Protein AF-A0A3M1GY75-F1 (afdb_monomer_lite)

Sequence (67 aa):
MSDVEKAQVKPEDIHLPANSYWPLVLAIGFGLIVAGLALNIVMVIIGVVITLTAAVGWVIEPPIPEE

Structure (mmCIF, N/CA/C/O backbone):
data_AF-A0A3M1GY75-F1
#
_entry.id   AF-A0A3M1GY75-F1
#
loop_
_atom_site.group_PDB
_atom_site.id
_atom_site.type_symbol
_atom_site.label_atom_id
_atom_site.label_alt_id
_atom_site.label_comp_id
_atom_site.label_asym_id
_atom_site.label_entity_id
_atom_site.label_seq_id
_atom_site.pdbx_PDB_ins_code
_atom_site.Cartn_x
_atom_site.Cartn_y
_atom_site.Cartn_z
_atom_site.occupancy
_atom_site.B_iso_or_equiv
_atom_site.auth_seq_id
_atom_site.auth_comp_id
_atom_site.auth_asym_id
_atom_site.auth_atom_id
_atom_site.pdbx_PDB_model_num
ATOM 1 N N . MET A 1 1 ? -29.449 41.789 18.012 1.00 53.41 1 MET A N 1
ATOM 2 C CA . MET A 1 1 ? -28.217 41.148 17.500 1.00 53.41 1 MET A CA 1
ATOM 3 C C . MET A 1 1 ? -27.441 40.573 18.689 1.00 53.41 1 MET A C 1
ATOM 5 O O . MET A 1 1 ? -26.344 41.018 18.978 1.00 53.41 1 MET A O 1
ATOM 9 N N . SER A 1 2 ? -28.062 39.661 19.441 1.00 59.25 2 SER A N 1
ATOM 10 C CA . SER A 1 2 ? -27.526 39.085 20.693 1.00 59.25 2 SER A CA 1
ATOM 11 C C . SER A 1 2 ? -27.753 37.572 20.781 1.00 59.25 2 SER A C 1
ATOM 13 O O . SER A 1 2 ? -27.083 36.896 21.549 1.00 59.25 2 SER A O 1
ATOM 15 N N . ASP A 1 3 ? -28.653 37.030 19.956 1.00 57.78 3 ASP A N 1
ATOM 16 C CA . ASP A 1 3 ? -28.991 35.600 19.931 1.00 57.78 3 ASP A CA 1
ATOM 17 C C . ASP A 1 3 ? -28.005 34.759 19.103 1.00 57.78 3 ASP A C 1
ATOM 19 O O . ASP A 1 3 ? -28.036 33.535 19.146 1.00 57.78 3 ASP A O 1
ATOM 23 N N . VAL A 1 4 ? -27.090 35.410 18.374 1.00 58.75 4 VAL A N 1
ATOM 24 C CA . VAL A 1 4 ? -26.089 34.746 17.519 1.00 58.75 4 VAL A CA 1
ATOM 25 C C . VAL A 1 4 ? -24.863 34.270 18.323 1.00 58.75 4 VAL A C 1
ATOM 27 O O . VAL A 1 4 ? -24.126 33.409 17.861 1.00 58.75 4 VAL A O 1
ATOM 30 N N . GLU A 1 5 ? -24.651 34.764 19.549 1.00 59.62 5 GLU A N 1
ATOM 31 C CA . GLU A 1 5 ? -23.414 34.523 20.319 1.00 59.62 5 GLU A CA 1
ATOM 32 C C . GLU A 1 5 ? -23.395 33.201 21.119 1.00 59.62 5 GLU A C 1
ATOM 34 O O . GLU A 1 5 ? -22.339 32.773 21.576 1.00 59.62 5 GLU A O 1
ATOM 39 N N . LYS A 1 6 ? -24.538 32.519 21.298 1.00 54.53 6 LYS A N 1
ATOM 40 C CA . LYS A 1 6 ? -24.652 31.367 22.224 1.00 54.53 6 LYS A CA 1
ATOM 41 C C . LYS A 1 6 ? -25.038 30.029 21.601 1.00 54.53 6 LYS A C 1
ATOM 43 O O . LYS A 1 6 ? -25.444 29.123 22.327 1.00 54.53 6 LYS A O 1
ATOM 48 N N . ALA A 1 7 ? -24.852 29.846 20.299 1.00 62.19 7 ALA A N 1
ATOM 49 C CA . ALA A 1 7 ? -24.828 28.497 19.743 1.00 62.19 7 ALA A CA 1
ATOM 50 C C . ALA A 1 7 ? -23.503 27.820 20.147 1.00 62.19 7 ALA A C 1
ATOM 52 O O . ALA A 1 7 ? -22.579 27.705 19.345 1.00 62.19 7 ALA A O 1
ATOM 53 N N . GLN A 1 8 ? -23.370 27.429 21.421 1.00 64.56 8 GLN A N 1
ATOM 54 C CA . GLN A 1 8 ? -22.311 26.518 21.844 1.00 64.56 8 GLN A CA 1
ATOM 55 C C . GLN A 1 8 ? -22.583 25.176 21.172 1.00 64.56 8 GLN A C 1
ATOM 57 O O . GLN A 1 8 ? -23.377 24.381 21.668 1.00 64.56 8 GLN A O 1
ATOM 62 N N . VAL A 1 9 ? -21.958 24.965 20.013 1.00 65.69 9 VAL A N 1
ATOM 63 C CA . VAL A 1 9 ? -21.937 23.670 19.336 1.00 65.69 9 VAL A CA 1
ATOM 64 C C . VAL A 1 9 ? -21.277 22.701 20.302 1.00 65.69 9 VAL A C 1
ATOM 66 O O . VAL A 1 9 ? -20.087 22.821 20.608 1.00 65.69 9 VAL A O 1
ATOM 69 N N . LYS A 1 10 ? -22.075 21.802 20.868 1.00 67.06 10 LYS A N 1
ATOM 70 C CA . LYS A 1 10 ? -21.571 20.802 21.792 1.00 67.06 10 LYS A CA 1
ATOM 71 C C . LYS A 1 10 ? -20.684 19.842 20.987 1.00 67.06 10 LYS A C 1
ATOM 73 O O . LYS A 1 10 ? -21.079 19.452 19.893 1.00 67.06 10 LYS A O 1
ATOM 78 N N . PRO A 1 11 ? -19.496 19.448 21.480 1.00 61.72 11 PRO A N 1
ATOM 79 C CA . PRO A 1 11 ? -18.601 18.539 20.753 1.00 61.72 11 PRO A CA 1
ATOM 80 C C . PRO A 1 11 ? -19.271 17.216 20.351 1.00 61.72 11 PRO A C 1
ATOM 82 O O . PRO A 1 11 ? -18.944 16.642 19.324 1.00 61.72 11 PRO A O 1
ATOM 85 N N . GLU A 1 12 ? -20.244 16.782 21.149 1.00 63.28 12 GLU A N 1
ATOM 86 C CA . GLU A 1 12 ? -21.132 15.630 20.945 1.00 63.28 12 GLU A CA 1
ATOM 87 C C . GLU A 1 12 ? -22.042 15.740 19.705 1.00 63.28 12 GLU A C 1
ATOM 89 O O . GLU A 1 12 ? -22.393 14.710 19.136 1.00 63.28 12 GLU A O 1
ATOM 94 N N . ASP A 1 13 ? -22.351 16.954 19.228 1.00 63.28 13 ASP A N 1
ATOM 95 C CA . ASP A 1 13 ? -23.053 17.184 17.952 1.00 63.28 13 ASP A CA 1
ATOM 96 C C . ASP A 1 13 ? -22.089 17.169 16.744 1.00 63.28 13 ASP A C 1
ATOM 98 O O . ASP A 1 13 ? -22.518 17.178 15.586 1.00 63.28 13 ASP A O 1
ATOM 102 N N . ILE A 1 14 ? -20.772 17.161 16.991 1.00 71.56 14 ILE A N 1
ATOM 103 C CA . ILE A 1 14 ? -19.732 17.117 15.962 1.00 71.56 14 ILE A CA 1
ATOM 104 C C . ILE A 1 14 ? -19.266 15.666 15.806 1.00 71.56 14 ILE A C 1
ATOM 106 O O . ILE A 1 14 ? -18.324 15.213 16.454 1.00 71.56 14 ILE A O 1
ATOM 110 N N . HIS A 1 15 ? -19.895 14.938 14.884 1.00 70.56 15 HIS A N 1
ATOM 111 C CA . HIS A 1 15 ? -19.404 13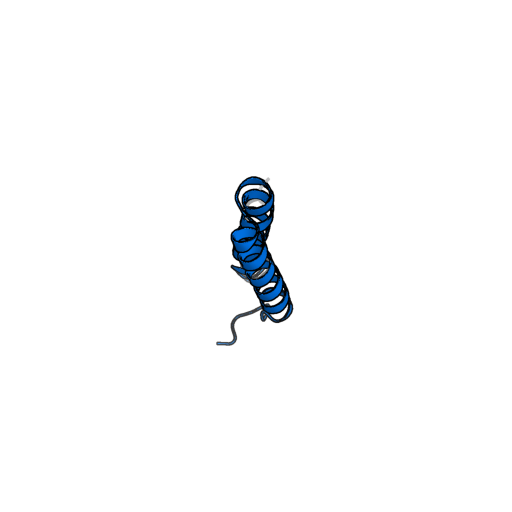.637 14.426 1.00 70.56 15 HIS A CA 1
ATOM 112 C C . HIS A 1 15 ? -18.112 13.811 13.612 1.00 70.56 15 HIS A C 1
ATOM 114 O O . HIS A 1 15 ? -18.130 13.831 12.380 1.00 70.56 15 HIS A O 1
ATOM 120 N N . LEU A 1 16 ? -16.976 13.978 14.288 1.00 72.38 16 LEU A N 1
ATOM 121 C CA . LEU A 1 16 ? -15.672 13.849 13.646 1.00 72.38 16 LEU A CA 1
ATOM 122 C C . LEU A 1 16 ? -15.412 12.358 13.393 1.00 72.38 16 LEU A C 1
ATOM 124 O O . LEU A 1 16 ? -15.574 11.560 14.320 1.00 72.38 16 LEU A O 1
ATOM 128 N N . PRO A 1 17 ? -15.024 11.952 12.171 1.00 68.19 17 PRO A N 1
ATOM 129 C CA . PRO A 1 17 ? -14.597 10.580 11.941 1.00 68.19 17 PRO A CA 1
ATOM 130 C C . PRO A 1 17 ? -13.386 10.279 12.830 1.00 68.19 17 PRO A C 1
ATOM 132 O O . PRO A 1 17 ? -12.523 11.140 13.024 1.00 68.19 17 PRO A O 1
ATOM 135 N N . ALA A 1 18 ? -13.327 9.060 13.367 1.00 72.44 18 ALA A N 1
ATOM 136 C CA . ALA A 1 18 ? -12.175 8.608 14.131 1.00 72.44 18 ALA A CA 1
ATOM 137 C C . ALA A 1 18 ? -10.883 8.733 13.305 1.00 72.44 18 ALA A C 1
ATOM 139 O O . ALA A 1 18 ? -10.882 8.683 12.069 1.00 72.44 18 ALA A O 1
ATOM 140 N N . ASN A 1 19 ? -9.765 8.927 13.997 1.00 81.75 19 ASN A N 1
ATOM 141 C CA . ASN A 1 19 ? -8.460 9.065 13.370 1.00 81.75 19 ASN A CA 1
ATOM 142 C C . ASN A 1 19 ? -7.984 7.720 12.793 1.00 81.75 19 ASN A C 1
ATOM 144 O O . ASN A 1 19 ? -7.485 6.866 13.513 1.00 81.75 19 ASN A O 1
ATOM 148 N N . SER A 1 20 ? -8.075 7.554 11.474 1.00 89.12 20 SER A N 1
ATOM 149 C CA . SER A 1 20 ? -7.564 6.363 10.786 1.00 89.12 20 SER A CA 1
ATOM 150 C C . SER A 1 20 ? -6.165 6.599 10.213 1.00 89.12 20 SER A C 1
ATOM 152 O O . SER A 1 20 ? -5.930 7.573 9.490 1.00 89.12 20 SER A O 1
ATOM 154 N N . TYR A 1 21 ? -5.230 5.685 10.489 1.00 92.25 21 TYR A N 1
ATOM 155 C CA . TYR A 1 21 ? -3.879 5.707 9.907 1.00 92.25 21 TYR A CA 1
ATOM 156 C C . TYR A 1 21 ? -3.795 5.000 8.548 1.00 92.25 21 TYR A C 1
ATOM 158 O O . TYR A 1 21 ? -2.849 5.223 7.786 1.00 92.25 21 TYR A O 1
ATOM 166 N N . TRP A 1 22 ? -4.778 4.169 8.204 1.00 95.62 22 TRP A N 1
ATOM 167 C CA . TRP A 1 22 ? -4.776 3.388 6.970 1.00 95.62 22 TRP A CA 1
ATOM 168 C C . TRP A 1 22 ? -4.708 4.197 5.666 1.00 95.62 22 TRP A C 1
ATOM 170 O O . TRP A 1 22 ? -3.959 3.764 4.784 1.00 95.62 22 TRP A O 1
ATOM 180 N N . PRO A 1 23 ? -5.368 5.369 5.511 1.00 94.75 23 PRO A N 1
ATOM 181 C CA . PRO A 1 23 ? -5.210 6.179 4.303 1.00 94.75 23 PRO A CA 1
ATOM 182 C C . PRO A 1 23 ? -3.748 6.554 4.020 1.00 94.75 23 PRO A C 1
ATOM 184 O O . PRO A 1 23 ? -3.313 6.551 2.866 1.00 94.75 23 PRO A O 1
ATOM 187 N N . LEU A 1 24 ? -2.967 6.837 5.068 1.00 96.94 24 LEU A N 1
ATOM 188 C CA . LEU A 1 24 ? -1.548 7.167 4.936 1.00 96.94 24 LEU A CA 1
ATOM 189 C C . LEU A 1 24 ? -0.732 5.948 4.490 1.00 96.94 24 LEU A C 1
ATOM 191 O O . LEU A 1 24 ? 0.073 6.049 3.564 1.00 96.94 24 LEU A O 1
ATOM 195 N N . VAL A 1 25 ? -0.955 4.788 5.114 1.00 98.06 25 VAL A N 1
ATOM 196 C CA . VAL A 1 25 ? -0.257 3.540 4.754 1.00 98.06 25 VAL A CA 1
ATOM 197 C C . VAL A 1 25 ? -0.574 3.137 3.311 1.00 98.06 25 VAL A C 1
ATOM 199 O O . VAL A 1 25 ? 0.326 2.755 2.559 1.00 98.06 25 VAL A O 1
ATOM 202 N N . LEU A 1 26 ? -1.831 3.292 2.892 1.00 98.19 26 LEU A N 1
ATOM 203 C CA . LEU A 1 26 ? -2.268 3.022 1.525 1.00 98.19 26 LEU A CA 1
ATOM 204 C C . LEU A 1 26 ? -1.537 3.917 0.511 1.00 98.19 26 LEU A C 1
ATOM 206 O O . LEU A 1 26 ? -1.050 3.422 -0.509 1.00 98.19 26 LEU A O 1
ATOM 210 N N . ALA A 1 27 ? -1.411 5.215 0.804 1.00 98.44 27 ALA A N 1
ATOM 211 C CA . ALA A 1 27 ? -0.693 6.165 -0.043 1.00 98.44 27 ALA A CA 1
ATOM 212 C C . ALA A 1 27 ? 0.798 5.815 -0.180 1.00 98.44 27 ALA A C 1
ATOM 214 O O . ALA A 1 27 ? 1.347 5.896 -1.280 1.00 98.44 27 ALA A O 1
ATOM 215 N N . ILE A 1 28 ? 1.444 5.369 0.902 1.00 98.62 28 ILE A N 1
ATOM 216 C CA . ILE A 1 28 ? 2.837 4.894 0.869 1.00 98.62 28 ILE A CA 1
ATOM 217 C C . ILE A 1 28 ? 2.970 3.671 -0.048 1.00 98.62 28 ILE A C 1
ATOM 219 O O . ILE A 1 28 ? 3.881 3.629 -0.875 1.00 98.62 28 ILE A O 1
ATOM 223 N N . GLY A 1 29 ? 2.047 2.706 0.044 1.00 98.50 29 GLY A N 1
ATOM 224 C CA . GLY A 1 29 ? 2.022 1.533 -0.837 1.00 98.50 29 GLY A CA 1
ATOM 225 C C . GLY A 1 29 ? 1.925 1.917 -2.316 1.00 98.50 29 GLY A C 1
ATOM 226 O O . GLY A 1 29 ? 2.756 1.497 -3.123 1.00 98.50 29 GLY A O 1
ATOM 227 N N . PHE A 1 30 ? 0.991 2.807 -2.666 1.00 98.69 30 PHE A N 1
ATOM 228 C CA . PHE A 1 30 ? 0.875 3.325 -4.034 1.00 98.69 30 PHE A CA 1
ATOM 229 C C . PHE A 1 30 ? 2.121 4.094 -4.486 1.00 98.69 30 PHE A C 1
ATOM 231 O O . PHE A 1 30 ? 2.583 3.901 -5.612 1.00 98.69 30 PHE A O 1
ATOM 238 N N . GLY A 1 31 ? 2.699 4.921 -3.614 1.00 98.50 31 GLY A N 1
ATOM 239 C CA . GLY A 1 31 ? 3.945 5.632 -3.894 1.00 98.50 31 GLY A CA 1
ATOM 240 C C . GLY A 1 31 ? 5.097 4.678 -4.219 1.00 98.50 31 GLY A C 1
ATOM 241 O O . GLY A 1 31 ? 5.825 4.903 -5.185 1.00 98.50 31 GLY A O 1
ATOM 242 N N . LEU A 1 32 ? 5.222 3.574 -3.476 1.00 98.56 32 LEU A N 1
ATOM 243 C CA . LEU A 1 32 ? 6.225 2.535 -3.728 1.00 98.56 32 LEU A CA 1
ATOM 244 C C . LEU A 1 32 ? 5.989 1.787 -5.040 1.00 98.56 32 LEU A C 1
ATOM 246 O O . LEU A 1 32 ? 6.961 1.478 -5.725 1.00 98.56 32 LEU A O 1
ATOM 250 N N . ILE A 1 33 ? 4.733 1.536 -5.422 1.00 98.75 33 ILE A N 1
ATOM 251 C CA . ILE A 1 33 ? 4.409 0.956 -6.733 1.00 98.75 33 ILE A CA 1
ATOM 252 C C . ILE A 1 33 ? 4.902 1.888 -7.840 1.00 98.75 33 ILE A C 1
ATOM 254 O O . ILE A 1 33 ? 5.670 1.461 -8.699 1.00 98.75 33 ILE A O 1
ATOM 258 N N . VAL A 1 34 ? 4.517 3.166 -7.795 1.00 98.62 34 VAL A N 1
ATOM 259 C CA . VAL A 1 34 ? 4.898 4.153 -8.818 1.00 98.62 34 VAL A CA 1
ATOM 260 C C . VAL A 1 34 ? 6.418 4.326 -8.881 1.00 98.62 34 VAL A C 1
ATOM 262 O O . VAL A 1 34 ? 6.990 4.297 -9.969 1.00 98.62 34 VAL A O 1
ATOM 265 N N . ALA A 1 35 ? 7.091 4.441 -7.733 1.00 98.38 35 ALA A N 1
ATOM 266 C CA . ALA A 1 35 ? 8.550 4.523 -7.677 1.00 98.38 35 ALA A CA 1
ATOM 267 C C . ALA A 1 35 ? 9.220 3.235 -8.189 1.00 98.38 35 ALA A C 1
ATOM 269 O O . ALA A 1 35 ? 10.199 3.289 -8.932 1.00 98.38 35 ALA A O 1
ATOM 270 N N . GLY A 1 36 ? 8.677 2.070 -7.836 1.00 98.31 36 GLY A N 1
ATOM 271 C CA . GLY A 1 36 ? 9.192 0.770 -8.248 1.00 98.31 36 GLY A CA 1
ATOM 272 C C . GLY A 1 36 ? 9.124 0.552 -9.756 1.00 98.31 36 GLY A C 1
ATOM 273 O O . GLY A 1 36 ? 10.066 0.002 -10.322 1.00 98.31 36 GLY A O 1
ATOM 274 N N . LEU A 1 37 ? 8.083 1.056 -10.427 1.00 98.19 37 LEU A N 1
ATOM 275 C CA . LEU A 1 37 ? 7.984 0.999 -11.891 1.00 98.19 37 LEU A CA 1
ATOM 276 C C . LEU A 1 37 ? 9.175 1.680 -12.589 1.00 98.19 37 LEU A C 1
ATOM 278 O O . LEU A 1 37 ? 9.561 1.248 -13.671 1.00 98.19 37 LEU A O 1
ATOM 282 N N . ALA A 1 38 ? 9.770 2.707 -11.972 1.00 97.81 38 ALA A N 1
ATOM 283 C CA . ALA A 1 38 ? 10.954 3.393 -12.492 1.00 97.81 38 ALA A CA 1
ATOM 284 C C . ALA A 1 38 ? 12.283 2.767 -12.028 1.00 97.81 38 ALA A C 1
ATOM 286 O O . ALA A 1 38 ? 13.279 2.857 -12.743 1.00 97.81 38 ALA A O 1
ATOM 287 N N . LEU A 1 39 ? 12.318 2.171 -10.831 1.00 97.69 39 LEU A N 1
ATOM 288 C CA . LEU A 1 39 ? 13.560 1.739 -10.181 1.00 97.69 39 LEU A CA 1
ATOM 289 C C . LEU A 1 39 ? 13.821 0.233 -10.300 1.00 97.69 39 LEU A C 1
ATOM 291 O O . LEU A 1 39 ? 14.902 -0.162 -10.728 1.00 97.69 39 LEU A O 1
ATOM 295 N N . ASN A 1 40 ? 12.881 -0.614 -9.869 1.00 97.00 40 ASN A N 1
ATOM 296 C CA . ASN A 1 40 ? 12.984 -2.074 -9.946 1.00 97.00 40 ASN A CA 1
ATOM 297 C C . ASN A 1 40 ? 11.669 -2.771 -9.547 1.00 97.00 40 ASN A C 1
ATOM 299 O O . ASN A 1 40 ? 10.883 -2.278 -8.736 1.00 97.00 40 ASN A O 1
ATOM 303 N N . ILE A 1 41 ? 11.492 -3.999 -10.043 1.00 98.12 41 ILE A N 1
ATOM 304 C CA . ILE A 1 41 ? 10.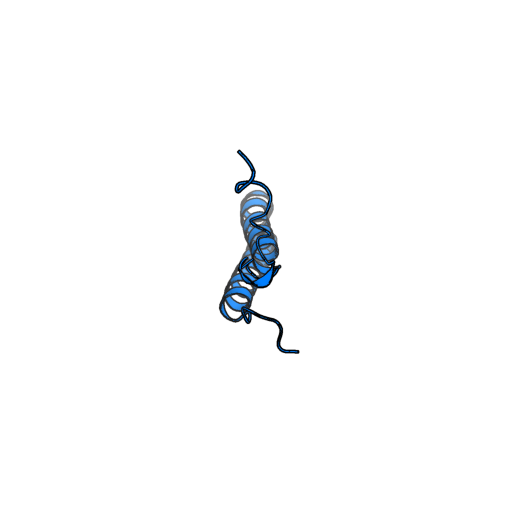290 -4.808 -9.799 1.00 98.12 41 ILE A CA 1
ATOM 305 C C . ILE A 1 41 ? 10.101 -5.215 -8.328 1.00 98.12 41 ILE A C 1
ATOM 307 O O . ILE A 1 41 ? 8.970 -5.392 -7.885 1.00 98.12 41 ILE A O 1
ATOM 311 N N . VAL A 1 42 ? 11.179 -5.332 -7.543 1.00 98.31 42 VAL A N 1
ATOM 312 C CA . VAL A 1 42 ? 11.087 -5.723 -6.125 1.00 98.31 42 VAL A CA 1
ATOM 313 C C . VAL A 1 42 ? 10.335 -4.656 -5.325 1.00 98.31 42 VAL A C 1
ATOM 315 O O . VAL A 1 42 ? 9.464 -4.994 -4.525 1.00 98.31 42 VAL A O 1
ATOM 318 N N . MET A 1 43 ? 10.588 -3.371 -5.590 1.00 98.25 43 MET A N 1
ATOM 319 C CA . MET A 1 43 ? 9.844 -2.267 -4.969 1.00 98.25 43 MET A CA 1
ATOM 320 C C . MET A 1 43 ? 8.357 -2.281 -5.337 1.00 98.25 43 MET A C 1
ATOM 322 O O . M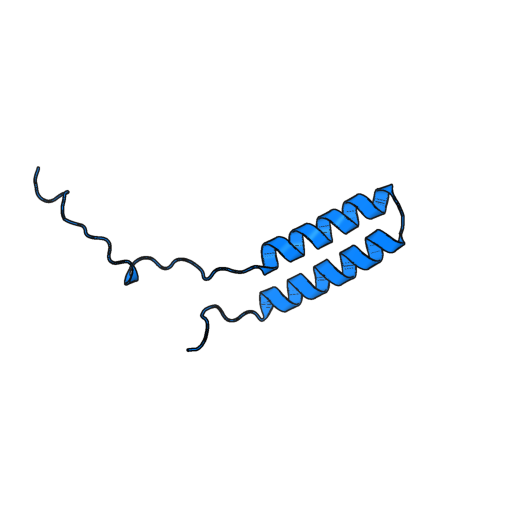ET A 1 43 ? 7.527 -1.998 -4.476 1.00 98.25 43 MET A O 1
ATOM 326 N N . VAL A 1 44 ? 8.006 -2.670 -6.569 1.00 98.75 44 VAL A N 1
ATOM 327 C CA . VAL A 1 44 ? 6.599 -2.828 -6.977 1.00 98.75 44 VAL A CA 1
ATOM 328 C C . VAL A 1 44 ? 5.922 -3.916 -6.154 1.00 98.75 44 VAL A C 1
ATOM 330 O O . VAL A 1 44 ? 4.836 -3.690 -5.629 1.00 98.75 44 VAL A O 1
ATOM 333 N N . ILE A 1 45 ? 6.569 -5.074 -5.995 1.00 98.69 45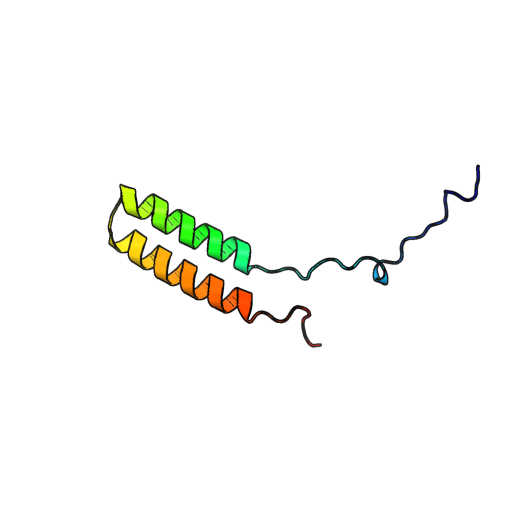 ILE A N 1
ATOM 334 C CA . ILE A 1 45 ? 6.027 -6.185 -5.201 1.00 98.69 45 ILE A CA 1
ATOM 335 C C . ILE A 1 45 ? 5.796 -5.740 -3.752 1.00 98.69 45 ILE A C 1
ATOM 337 O O . ILE A 1 45 ? 4.712 -5.961 -3.215 1.00 98.69 45 ILE A O 1
ATOM 341 N N . ILE A 1 46 ? 6.771 -5.060 -3.139 1.00 98.69 46 ILE A N 1
ATOM 342 C CA . ILE A 1 46 ? 6.636 -4.520 -1.777 1.00 98.69 46 ILE A CA 1
ATOM 343 C C . ILE A 1 46 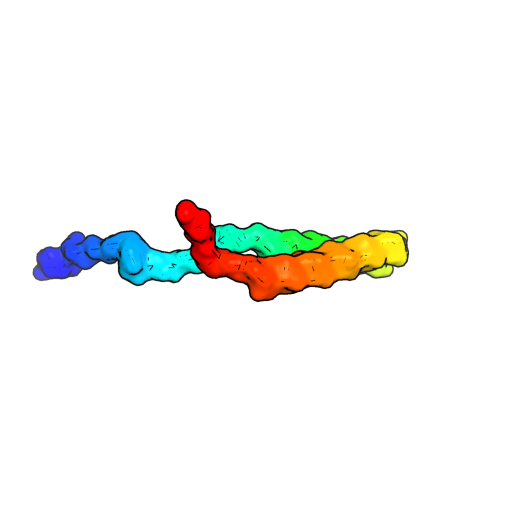? 5.458 -3.540 -1.698 1.00 98.69 46 ILE A C 1
ATOM 345 O O . ILE A 1 46 ? 4.622 -3.656 -0.802 1.00 98.69 46 ILE A O 1
ATOM 349 N N . GLY A 1 47 ? 5.358 -2.609 -2.650 1.00 98.62 47 GLY A N 1
ATOM 350 C CA . GLY A 1 47 ? 4.263 -1.644 -2.715 1.00 98.62 47 GLY A CA 1
ATOM 351 C C . GLY A 1 47 ? 2.892 -2.314 -2.830 1.00 98.62 47 GLY A C 1
ATOM 352 O O . GLY A 1 47 ? 1.984 -1.961 -2.085 1.00 98.62 47 GLY A O 1
ATOM 353 N N . VAL A 1 48 ? 2.755 -3.340 -3.677 1.00 98.75 48 VAL A N 1
ATOM 354 C CA . VAL A 1 48 ? 1.507 -4.110 -3.830 1.00 98.75 48 VAL A CA 1
ATOM 355 C C . VAL A 1 48 ? 1.105 -4.796 -2.525 1.00 98.75 48 VAL A C 1
ATOM 357 O O . VAL A 1 48 ? -0.054 -4.698 -2.125 1.00 98.75 48 VAL A O 1
ATOM 360 N N . VAL A 1 49 ? 2.040 -5.453 -1.832 1.00 98.81 49 VAL A N 1
ATOM 361 C CA . VAL A 1 49 ? 1.759 -6.112 -0.542 1.00 98.81 49 VAL A CA 1
ATOM 362 C C . VAL A 1 49 ? 1.270 -5.089 0.487 1.00 98.81 49 VAL A C 1
ATOM 364 O O . VAL A 1 49 ? 0.265 -5.334 1.161 1.00 98.81 49 VAL A O 1
ATOM 367 N N . ILE A 1 50 ? 1.928 -3.929 0.579 1.00 98.69 50 ILE A N 1
ATOM 368 C CA . ILE A 1 50 ? 1.523 -2.851 1.491 1.00 98.69 50 ILE A CA 1
ATOM 369 C C . ILE A 1 50 ? 0.130 -2.338 1.127 1.00 98.69 50 ILE A C 1
ATOM 371 O O . ILE A 1 50 ? -0.727 -2.261 2.002 1.00 98.69 50 ILE A O 1
ATOM 375 N N . THR A 1 51 ? -0.123 -2.034 -0.148 1.00 98.69 51 THR A N 1
ATOM 376 C CA . THR A 1 51 ? -1.419 -1.524 -0.615 1.00 98.69 51 THR A CA 1
ATOM 377 C C . THR A 1 51 ? -2.557 -2.493 -0.301 1.00 98.69 51 THR A C 1
ATOM 379 O O . THR A 1 51 ? -3.586 -2.066 0.217 1.00 98.69 51 THR A O 1
ATOM 382 N N . LEU A 1 52 ? -2.383 -3.792 -0.563 1.00 98.62 52 LEU A N 1
ATOM 383 C CA . LEU A 1 52 ? -3.412 -4.799 -0.281 1.00 98.62 52 LEU A CA 1
ATOM 384 C C . LEU A 1 52 ? 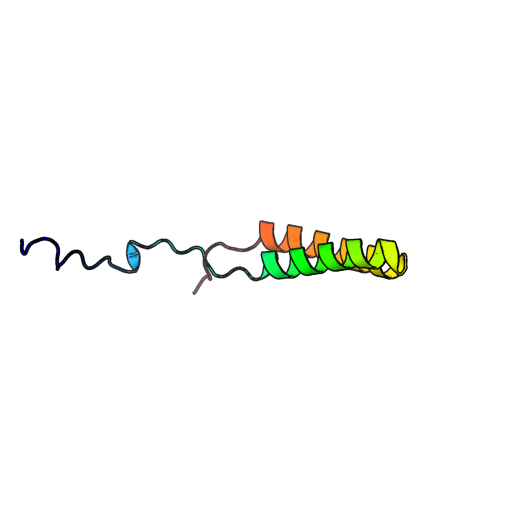-3.671 -4.944 1.220 1.00 98.62 52 LEU A C 1
ATOM 386 O O . LEU A 1 52 ? -4.823 -4.958 1.648 1.00 98.62 52 LEU A O 1
ATOM 390 N N . THR A 1 53 ? -2.607 -5.003 2.022 1.00 98.25 53 THR A N 1
ATOM 391 C CA . THR A 1 53 ? -2.724 -5.114 3.482 1.00 98.25 53 THR A CA 1
ATOM 392 C C . THR A 1 53 ? -3.393 -3.875 4.070 1.00 98.25 53 THR A C 1
ATOM 394 O O . THR A 1 53 ? -4.269 -3.999 4.921 1.00 98.25 53 THR A O 1
ATOM 397 N N . ALA A 1 54 ? -3.033 -2.686 3.577 1.00 98.12 54 ALA A N 1
ATOM 398 C CA . ALA A 1 54 ? -3.627 -1.431 4.008 1.00 98.12 54 ALA A CA 1
ATOM 399 C C . ALA A 1 54 ? -5.108 -1.341 3.641 1.00 98.12 54 ALA A C 1
ATOM 401 O O . ALA A 1 54 ? -5.912 -0.947 4.474 1.00 98.12 54 ALA A O 1
ATOM 402 N N . ALA A 1 55 ? -5.480 -1.746 2.425 1.00 97.88 55 ALA A N 1
ATOM 403 C CA . ALA A 1 55 ? -6.873 -1.756 1.999 1.00 97.88 55 ALA A CA 1
ATOM 404 C C . ALA A 1 55 ? -7.722 -2.705 2.857 1.00 97.88 55 ALA A C 1
ATOM 406 O O . ALA A 1 55 ? -8.785 -2.311 3.328 1.00 97.88 55 ALA A O 1
ATOM 407 N N . VAL A 1 56 ? -7.244 -3.930 3.104 1.00 97.56 56 VAL A N 1
ATOM 408 C CA . VAL A 1 56 ? -7.953 -4.894 3.962 1.00 97.56 56 VAL A CA 1
ATOM 409 C C . VAL A 1 56 ? -8.060 -4.370 5.391 1.00 97.56 56 VAL A C 1
ATOM 411 O O . VAL A 1 56 ? -9.153 -4.371 5.947 1.00 97.56 56 VAL A O 1
ATOM 414 N N . GLY A 1 57 ? -6.953 -3.891 5.964 1.00 95.00 57 GLY A N 1
ATOM 415 C CA . GLY A 1 57 ? -6.912 -3.339 7.316 1.00 95.00 57 GLY A CA 1
ATOM 416 C C . GLY A 1 57 ? -7.856 -2.154 7.506 1.00 95.00 57 GLY A C 1
ATOM 417 O O . GLY A 1 57 ? -8.539 -2.072 8.520 1.00 95.00 57 GLY A O 1
ATOM 418 N N . TRP A 1 58 ? -7.958 -1.291 6.496 1.00 94.75 58 TRP A N 1
ATOM 419 C CA . TRP A 1 58 ? -8.867 -0.153 6.525 1.00 94.75 58 TRP A CA 1
ATOM 420 C C . TRP A 1 58 ? -10.334 -0.572 6.478 1.00 94.75 58 TRP A C 1
ATOM 422 O O . TRP A 1 58 ? -11.164 -0.014 7.186 1.00 94.75 58 TRP A O 1
ATOM 432 N N . VAL A 1 59 ? -10.663 -1.576 5.662 1.00 94.31 59 VAL A N 1
ATOM 433 C CA . VAL A 1 59 ? -12.041 -2.072 5.532 1.00 94.31 59 VAL A CA 1
ATOM 434 C C . VAL A 1 59 ? -12.538 -2.717 6.828 1.00 94.31 59 VAL A C 1
ATOM 436 O O . VAL A 1 59 ? -13.731 -2.654 7.110 1.00 94.31 59 VAL A O 1
ATOM 439 N N . ILE A 1 60 ? -11.647 -3.335 7.606 1.00 93.75 60 ILE A N 1
ATOM 440 C CA . ILE A 1 60 ? -12.003 -4.005 8.866 1.00 93.75 60 ILE A CA 1
ATOM 441 C C . ILE A 1 60 ? -11.830 -3.116 10.105 1.00 93.75 60 ILE A C 1
ATOM 443 O O . ILE A 1 60 ? -12.108 -3.575 11.211 1.00 93.75 60 ILE A O 1
ATOM 447 N N . GLU A 1 61 ? -11.338 -1.885 9.950 1.00 90.12 61 GLU A N 1
ATOM 448 C CA . GLU A 1 61 ? -11.103 -0.979 11.074 1.00 90.12 61 GLU A CA 1
ATOM 449 C C . GLU A 1 61 ? -12.430 -0.609 11.762 1.00 90.12 61 GLU A C 1
ATOM 451 O O . GLU A 1 61 ? -13.379 -0.192 11.087 1.00 90.12 61 GLU A O 1
ATOM 456 N N . PRO A 1 62 ? -12.523 -0.735 13.100 1.00 84.62 62 PRO A N 1
ATOM 457 C CA . PRO A 1 62 ? -13.707 -0.304 13.824 1.00 84.62 62 PRO A CA 1
ATOM 458 C C . PRO A 1 62 ? -13.822 1.233 13.801 1.00 84.62 62 PRO A C 1
ATOM 460 O O . PRO A 1 62 ? -12.830 1.933 14.004 1.00 84.62 62 PRO A O 1
ATOM 463 N N . PRO A 1 63 ? -15.027 1.794 13.600 1.00 76.88 63 PRO A N 1
ATOM 464 C CA . PRO A 1 63 ? -15.227 3.241 13.489 1.00 76.88 63 PRO A CA 1
ATOM 465 C C . PRO A 1 63 ? -15.044 3.998 14.812 1.00 76.88 63 PRO A C 1
ATOM 467 O O . PRO A 1 63 ? -14.968 5.225 14.799 1.00 76.88 63 PRO A O 1
ATOM 470 N N . ILE A 1 64 ? -15.022 3.293 15.946 1.00 72.06 64 ILE A N 1
ATOM 471 C CA . ILE A 1 64 ? -14.899 3.860 17.290 1.00 72.06 64 ILE A CA 1
ATOM 472 C C . ILE A 1 64 ? -14.035 2.893 18.119 1.00 72.06 64 ILE A C 1
ATOM 474 O O . ILE A 1 64 ? -14.298 1.689 18.066 1.00 72.06 64 ILE A O 1
ATOM 478 N N . PRO A 1 65 ? -13.012 3.363 18.856 1.00 66.19 65 PRO A N 1
ATOM 479 C CA . PRO A 1 65 ? -12.287 2.526 19.808 1.00 66.19 65 PRO A CA 1
ATOM 480 C C . PRO A 1 65 ? -13.247 2.017 20.891 1.00 66.19 65 PRO A C 1
ATOM 482 O O . PRO A 1 65 ? -13.968 2.813 21.488 1.00 66.19 65 PRO A O 1
ATOM 485 N N . GLU A 1 66 ? -13.278 0.707 21.123 1.00 65.00 66 GLU A N 1
ATOM 486 C CA . GLU A 1 66 ? -14.049 0.123 22.225 1.00 65.00 66 GLU A CA 1
ATOM 487 C C . GLU A 1 66 ? -13.280 0.381 23.532 1.00 65.00 66 GLU A C 1
ATOM 489 O O . GLU A 1 66 ? -12.104 0.018 23.622 1.00 65.00 66 GLU A O 1
ATOM 494 N N . GLU A 1 67 ? -13.903 1.084 24.487 1.00 60.91 67 GLU A N 1
ATOM 495 C CA . GLU A 1 67 ? -13.314 1.414 25.801 1.00 60.91 67 GLU A CA 1
ATOM 496 C C . GLU A 1 67 ? -13.220 0.203 26.740 1.00 60.91 67 GLU A C 1
ATOM 498 O O . GLU A 1 67 ? -14.193 -0.587 26.803 1.00 60.91 67 GLU A O 1
#

Radius of gyration: 20.07 Å; chains: 1; bounding box: 43×47×38 Å

Foldseek 3Di:
DPVVPPPPPDVVVDPDFPDDPLVVQLVVLVVQLVVCVVPHVVSNVVSVVSNVVSVVCVVPDDRDDDD

pLDDT: mean 85.63, std 15.85, range [53.41, 98.81]

Secondary structure (DSSP, 8-state):
--TTTT----GGG--PPP--SHHHHHHHHHHHHHHHHHH-HHHHHHHHHHHHHHHHHHHT--SS---